Protein AF-A0A3M2TMP9-F1 (afdb_monomer_lite)

Sequence (115 aa):
GAVDSYARARLAGHPVIGLLVGKAMSGAFLAHGYQANRLIALRDPGVMVHAMGKASAARVTQRSVDDLEKLAASIAPMAYDIDSYASLGLLWETLSVSQIEQPAVDDLTQVRQVL

Secondary structure (DSSP, 8-state):
-HHHHHHHHHHTT---EEEESSEEEHHHHHHTTTT-SEEEEE-STT-EEESS-HHHHHHHTT--HHHHHHHHTT-GGG--BHHHHHHTT--SEEE--S-SSS--HHHHHHHHHH-

InterPro domains:
  IPR029045 ClpP/crotonase-like domain superfamily [SSF52096] (9-82)

Organism: Pseudomonas syringae pv. maculicola (NCBI:txid59511)

Radius of gyration: 15.55 Å; chains: 1; bounding box: 35×34×41 Å

Foldseek 3Di:
DLLVVLLVCVVVPHAFEAEQLAEQEAVNVSSPPLSGPAYEYEQDQRRWYYHDDLVVCCVVVVHDSVVLQVVCVVQLNSHTGVVSVVVVVRHPYYHYAPDSVDGDPVRVVVVVVVD

Structure (mmCIF, N/CA/C/O backbone):
data_AF-A0A3M2TMP9-F1
#
_entry.id   AF-A0A3M2TMP9-F1
#
loop_
_atom_site.group_PDB
_atom_site.id
_atom_site.type_symbol
_atom_site.label_atom_id
_atom_site.label_alt_id
_atom_site.label_comp_id
_atom_site.label_asym_id
_atom_site.label_entity_id
_atom_site.label_seq_id
_atom_site.pdbx_PDB_ins_code
_atom_site.Cartn_x
_atom_site.Cartn_y
_atom_site.Cartn_z
_atom_site.occupancy
_atom_site.B_iso_or_equiv
_atom_site.auth_seq_id
_atom_site.auth_comp_id
_atom_site.auth_asym_id
_atom_site.auth_atom_id
_atom_site.pdbx_PDB_model_num
ATOM 1 N N . GLY A 1 1 ? -4.800 -20.570 4.227 1.00 86.81 1 GLY A N 1
ATOM 2 C CA . GLY A 1 1 ? -3.674 -19.619 4.054 1.00 86.81 1 GLY A CA 1
ATOM 3 C C . GLY A 1 1 ? -4.085 -18.246 4.557 1.00 86.81 1 GLY A C 1
ATOM 4 O O . GLY A 1 1 ? -5.271 -18.058 4.778 1.00 86.81 1 GLY A O 1
ATOM 5 N N . ALA A 1 2 ? -3.158 -17.297 4.734 1.00 95.31 2 ALA A N 1
ATOM 6 C CA . ALA A 1 2 ? -3.474 -15.982 5.323 1.00 95.31 2 ALA A CA 1
ATOM 7 C C . ALA A 1 2 ? -4.625 -15.244 4.605 1.00 95.31 2 ALA A C 1
ATOM 9 O O . ALA A 1 2 ? -5.549 -14.777 5.265 1.00 95.31 2 ALA A O 1
ATOM 10 N N . VAL A 1 3 ? -4.624 -15.251 3.264 1.00 98.00 3 VAL A N 1
ATOM 11 C CA . VAL A 1 3 ? -5.707 -14.691 2.430 1.00 98.00 3 VAL A CA 1
ATOM 12 C C . VAL A 1 3 ? -7.073 -15.261 2.823 1.00 98.00 3 VAL A C 1
ATOM 14 O O . VAL A 1 3 ? -7.999 -14.508 3.104 1.00 98.00 3 VAL A O 1
ATOM 17 N N . ASP A 1 4 ? -7.186 -16.592 2.873 1.00 98.44 4 ASP A N 1
ATOM 18 C CA . ASP A 1 4 ? -8.429 -17.289 3.226 1.00 98.44 4 ASP A CA 1
ATOM 19 C C . ASP A 1 4 ? -8.901 -16.922 4.640 1.00 98.44 4 ASP A C 1
ATOM 21 O O . ASP A 1 4 ? -10.079 -16.640 4.845 1.00 98.44 4 ASP A O 1
ATOM 25 N N . SER A 1 5 ? -7.985 -16.851 5.610 1.00 98.44 5 SER A N 1
ATOM 26 C CA . SER A 1 5 ? -8.330 -16.474 6.983 1.00 98.44 5 SER A CA 1
ATOM 27 C C . SER A 1 5 ? -8.911 -15.058 7.068 1.00 98.44 5 SER A C 1
ATOM 29 O O . SER A 1 5 ? -9.962 -14.879 7.682 1.00 98.44 5 SER A O 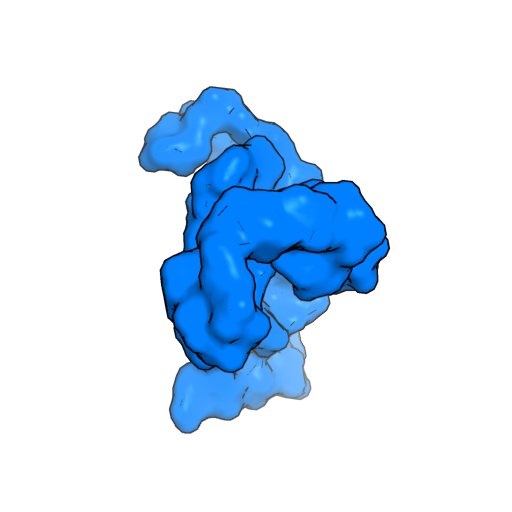1
ATOM 31 N N . TYR A 1 6 ? -8.284 -14.062 6.426 1.00 98.50 6 TYR A N 1
ATOM 32 C CA . TYR A 1 6 ? -8.824 -12.697 6.397 1.00 98.50 6 TYR A CA 1
ATOM 33 C C . TYR A 1 6 ? -10.151 -12.611 5.641 1.00 98.50 6 TYR A C 1
ATOM 35 O O . TYR A 1 6 ? -11.074 -11.940 6.100 1.00 98.50 6 TYR A O 1
ATOM 43 N N . ALA A 1 7 ? -10.270 -13.307 4.507 1.00 98.56 7 ALA A N 1
ATOM 44 C CA . ALA A 1 7 ? -11.497 -13.324 3.722 1.00 98.56 7 ALA A CA 1
ATOM 45 C C . ALA A 1 7 ? -12.666 -13.926 4.516 1.00 98.56 7 ALA A C 1
ATOM 47 O O . ALA A 1 7 ? -13.738 -13.327 4.567 1.00 98.56 7 ALA A O 1
ATOM 48 N N . ARG A 1 8 ? -12.460 -15.066 5.192 1.00 98.56 8 ARG A N 1
ATOM 49 C CA . ARG A 1 8 ? -13.488 -15.686 6.042 1.00 98.56 8 ARG A CA 1
ATOM 50 C C . ARG A 1 8 ? -13.863 -14.807 7.226 1.00 98.56 8 ARG A C 1
ATOM 52 O O . ARG A 1 8 ? -15.048 -14.687 7.506 1.00 98.56 8 ARG A O 1
ATOM 59 N N . ALA A 1 9 ? -12.894 -14.162 7.880 1.00 98.62 9 ALA A N 1
ATOM 60 C CA . ALA A 1 9 ? -13.187 -13.209 8.948 1.00 98.62 9 ALA A CA 1
ATOM 61 C C . ALA A 1 9 ? -14.080 -12.066 8.436 1.00 98.62 9 ALA A C 1
ATOM 63 O O . ALA A 1 9 ? -15.147 -11.818 8.996 1.00 98.62 9 ALA A O 1
ATOM 64 N N . ARG A 1 10 ? -13.705 -11.437 7.315 1.00 98.50 10 ARG A N 1
ATOM 65 C CA . ARG A 1 10 ? -14.497 -10.373 6.684 1.00 98.50 10 ARG A CA 1
ATOM 66 C C . ARG A 1 10 ? -15.908 -10.833 6.305 1.00 98.50 10 ARG A C 1
ATOM 68 O O . ARG A 1 10 ? -16.871 -10.119 6.565 1.00 98.50 10 ARG A O 1
ATOM 75 N N . LEU A 1 11 ? -16.043 -12.016 5.702 1.00 98.44 11 LEU A N 1
ATOM 76 C CA . LEU A 1 11 ? -17.340 -12.581 5.303 1.00 98.44 11 LEU A CA 1
ATOM 77 C C . LEU A 1 11 ? -18.206 -12.996 6.501 1.00 98.44 11 LEU A C 1
ATOM 79 O O . LEU A 1 11 ? -19.427 -12.956 6.401 1.00 98.44 11 LEU A O 1
ATOM 83 N N . ALA A 1 12 ? -17.593 -13.341 7.634 1.00 98.62 12 ALA A N 1
ATOM 84 C CA . ALA A 1 12 ? -18.284 -13.612 8.893 1.00 98.62 12 ALA A CA 1
ATOM 85 C C . ALA A 1 12 ? -18.701 -12.334 9.650 1.00 98.62 12 ALA A C 1
ATOM 87 O O . ALA A 1 12 ? -19.212 -12.422 10.763 1.00 98.62 12 ALA A O 1
ATOM 88 N N . GLY A 1 13 ? -18.497 -11.150 9.063 1.00 98.31 13 GLY A N 1
ATOM 89 C CA . GLY A 1 13 ? -18.907 -9.869 9.639 1.00 98.31 13 GLY A CA 1
ATOM 90 C C . GLY A 1 13 ? -17.842 -9.181 10.492 1.00 98.31 13 GLY A C 1
ATOM 91 O O . GLY A 1 13 ? -18.121 -8.122 11.049 1.00 98.31 13 GLY A O 1
ATOM 92 N N . HIS A 1 14 ? -16.621 -9.721 10.581 1.00 98.62 14 HIS A N 1
ATOM 93 C CA . HIS A 1 14 ? -15.537 -9.008 11.253 1.00 98.62 14 HIS A CA 1
ATOM 94 C C . HIS A 1 14 ? -15.083 -7.806 10.408 1.00 98.62 14 HIS A C 1
ATOM 96 O O . HIS A 1 14 ? -14.759 -7.986 9.229 1.00 98.62 14 HIS A O 1
ATOM 102 N N . PRO A 1 15 ? -15.002 -6.593 10.982 1.00 97.94 15 PRO A N 1
ATOM 103 C CA . PRO A 1 15 ? -14.425 -5.451 10.290 1.00 97.94 15 PRO A CA 1
ATOM 104 C C . PRO A 1 15 ? -12.906 -5.621 10.193 1.00 97.94 15 PRO A C 1
ATOM 106 O O . PRO A 1 15 ? -12.207 -5.714 11.200 1.00 97.94 15 PRO A O 1
ATOM 109 N N . VAL A 1 16 ? -12.389 -5.669 8.968 1.00 98.38 16 VAL A N 1
ATOM 110 C CA . VAL A 1 16 ? -10.954 -5.726 8.680 1.00 98.38 16 VAL A CA 1
ATOM 111 C C . VAL A 1 16 ? -10.540 -4.401 8.050 1.00 98.38 16 VAL A C 1
ATOM 113 O O . VAL A 1 16 ? -11.056 -4.025 6.998 1.00 98.38 16 VAL A O 1
ATOM 116 N N . ILE A 1 17 ? -9.591 -3.707 8.668 1.00 98.62 17 ILE A N 1
ATOM 117 C CA . ILE A 1 17 ? -9.022 -2.457 8.156 1.00 98.62 17 ILE A CA 1
ATOM 118 C C . ILE A 1 17 ? -7.547 -2.699 7.848 1.00 98.62 17 ILE A C 1
ATOM 120 O O . ILE A 1 17 ? -6.823 -3.262 8.670 1.00 98.62 17 ILE A O 1
ATOM 124 N N . GLY A 1 18 ? -7.107 -2.308 6.653 1.00 98.56 18 GLY A N 1
ATOM 125 C CA . GLY A 1 18 ? -5.697 -2.326 6.276 1.00 98.56 1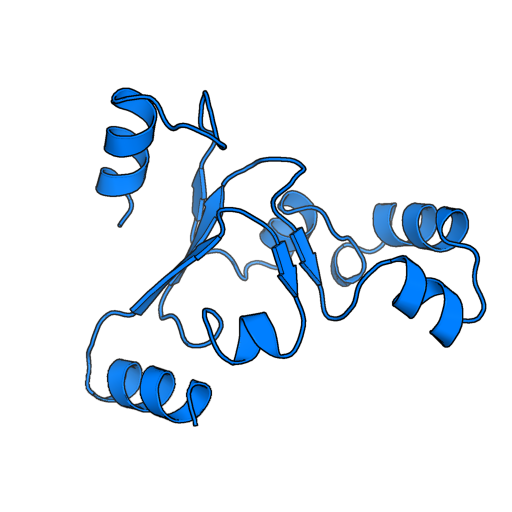8 GLY A CA 1
ATOM 126 C C . GLY A 1 18 ? -5.121 -0.920 6.353 1.00 98.56 18 GLY A C 1
ATOM 127 O O . GLY A 1 18 ? -5.527 -0.063 5.574 1.00 98.56 18 GLY A O 1
ATOM 128 N N . LEU A 1 19 ? -4.179 -0.695 7.269 1.00 98.69 19 LEU A N 1
ATOM 129 C CA . LEU A 1 19 ? -3.449 0.566 7.394 1.00 98.69 19 LEU A CA 1
ATOM 130 C C . LEU A 1 19 ? -2.074 0.439 6.724 1.00 98.69 19 LEU A C 1
ATOM 132 O O . LEU A 1 19 ? -1.218 -0.322 7.178 1.00 98.69 19 LEU A O 1
ATOM 136 N N . LEU A 1 20 ? -1.865 1.175 5.635 1.00 98.69 20 LEU A N 1
ATOM 137 C CA . LEU A 1 20 ? -0.619 1.183 4.875 1.00 98.69 20 LEU A CA 1
ATOM 138 C C . LEU A 1 20 ? 0.325 2.244 5.449 1.00 98.69 20 LEU A C 1
ATOM 140 O O . LEU A 1 20 ? 0.176 3.434 5.179 1.00 98.69 20 LEU A O 1
ATOM 144 N N . VAL A 1 21 ? 1.299 1.790 6.237 1.00 98.19 21 VAL A N 1
ATOM 145 C CA . VAL A 1 21 ? 2.340 2.630 6.866 1.00 98.19 21 VAL A CA 1
ATOM 146 C C . VAL A 1 21 ? 3.710 2.494 6.190 1.00 98.19 21 VAL A C 1
ATOM 148 O O . VAL A 1 21 ? 4.708 2.993 6.691 1.00 98.19 21 VAL A O 1
ATOM 151 N N . GLY A 1 22 ? 3.781 1.779 5.064 1.00 98.00 22 GLY A N 1
ATOM 152 C CA . GLY A 1 22 ? 5.019 1.541 4.326 1.00 98.00 22 GLY A CA 1
ATOM 153 C C . GLY A 1 22 ? 4.773 0.789 3.019 1.00 98.00 22 GLY A C 1
ATOM 154 O O . GLY A 1 22 ? 3.740 0.953 2.370 1.00 98.00 22 GLY A O 1
ATOM 155 N N . LYS A 1 23 ? 5.720 -0.063 2.618 1.00 97.88 23 LYS A N 1
ATOM 156 C CA . LYS A 1 23 ? 5.648 -0.810 1.352 1.00 97.88 23 LYS A CA 1
ATOM 157 C C . LYS A 1 23 ? 4.641 -1.961 1.424 1.00 97.88 23 LYS A C 1
ATOM 159 O O . LYS A 1 23 ? 4.805 -2.884 2.218 1.00 97.88 23 LYS A O 1
ATOM 164 N N . ALA A 1 24 ? 3.679 -1.973 0.511 1.00 98.25 24 ALA A N 1
ATOM 165 C CA . ALA A 1 24 ? 2.678 -3.018 0.337 1.00 98.25 24 ALA A CA 1
ATOM 166 C C . ALA A 1 24 ? 2.813 -3.642 -1.061 1.00 98.25 24 ALA A C 1
ATOM 168 O O . ALA A 1 24 ? 2.252 -3.175 -2.051 1.00 98.25 24 ALA A O 1
ATOM 169 N N . MET A 1 25 ? 3.603 -4.717 -1.147 1.00 97.75 25 MET A N 1
ATOM 170 C CA . MET A 1 25 ? 4.074 -5.253 -2.425 1.00 97.75 25 MET A CA 1
ATOM 171 C C . MET A 1 25 ? 3.516 -6.645 -2.728 1.00 97.75 25 MET A C 1
ATOM 173 O O . MET A 1 25 ? 3.673 -7.573 -1.933 1.00 97.75 25 MET A O 1
ATOM 177 N N . SER A 1 26 ? 2.985 -6.823 -3.938 1.00 96.94 26 SER A N 1
ATOM 178 C CA . SER A 1 26 ? 2.736 -8.137 -4.547 1.00 96.94 26 SER A CA 1
ATOM 179 C C . SER A 1 26 ? 1.948 -9.114 -3.648 1.00 96.94 26 SER A C 1
ATOM 181 O O . SER A 1 26 ? 1.011 -8.732 -2.947 1.00 96.94 26 SER A O 1
ATOM 183 N N . GLY A 1 27 ? 2.349 -10.390 -3.647 1.00 97.50 27 GLY A N 1
ATOM 184 C CA . GLY A 1 27 ? 1.788 -11.450 -2.815 1.00 97.50 27 GLY A CA 1
ATOM 185 C C . GLY A 1 27 ? 1.808 -11.168 -1.310 1.00 97.50 27 GLY A C 1
ATOM 186 O O . GLY A 1 27 ? 0.923 -11.654 -0.611 1.00 97.50 27 GLY A O 1
ATOM 187 N N . ALA A 1 28 ? 2.748 -10.358 -0.806 1.00 97.69 28 ALA A N 1
ATOM 188 C CA . ALA A 1 28 ? 2.764 -9.989 0.609 1.00 97.69 28 ALA A CA 1
ATOM 189 C C . ALA A 1 28 ? 1.537 -9.138 0.965 1.00 97.69 28 ALA A C 1
ATOM 191 O O . ALA A 1 28 ? 0.842 -9.443 1.932 1.00 97.69 28 ALA A O 1
ATOM 192 N N . PHE A 1 29 ? 1.207 -8.142 0.136 1.00 98.50 29 PHE A N 1
ATOM 193 C CA . PHE A 1 29 ? 0.015 -7.320 0.348 1.00 98.50 29 PHE A CA 1
ATOM 194 C C . PHE A 1 29 ? -1.285 -8.100 0.109 1.00 98.50 29 PHE A C 1
ATOM 196 O O . PHE A 1 29 ? -2.241 -7.952 0.872 1.00 98.50 29 PHE A O 1
ATOM 203 N N . LEU A 1 30 ? -1.311 -8.994 -0.889 1.00 98.25 30 LEU A N 1
ATOM 204 C CA . LEU A 1 30 ? -2.453 -9.893 -1.105 1.00 98.25 30 LEU A CA 1
ATOM 205 C C . LEU A 1 30 ? -2.732 -10.765 0.127 1.00 98.25 30 LEU A C 1
ATOM 207 O O . LEU A 1 30 ? -3.888 -10.929 0.516 1.00 98.25 30 LEU A O 1
ATOM 211 N N . ALA A 1 31 ? -1.680 -11.308 0.743 1.00 98.06 31 ALA A N 1
ATOM 212 C CA . ALA A 1 31 ? -1.776 -12.146 1.933 1.00 98.06 31 ALA A CA 1
ATOM 213 C C . ALA A 1 31 ? -2.134 -11.364 3.204 1.00 98.06 31 ALA A C 1
ATOM 215 O O . ALA A 1 31 ? -2.824 -11.909 4.068 1.00 98.06 31 ALA A O 1
ATOM 216 N N . HIS A 1 32 ? -1.675 -10.118 3.318 1.00 98.25 32 HIS A N 1
ATOM 217 C CA . HIS A 1 32 ? -1.815 -9.296 4.513 1.00 98.25 32 HIS A CA 1
ATOM 218 C C . HIS A 1 32 ? -2.160 -7.847 4.144 1.00 98.25 32 HIS A C 1
ATOM 220 O O . HIS A 1 32 ? -1.286 -7.014 3.919 1.00 98.25 32 HIS A O 1
ATOM 226 N N . GLY A 1 33 ? -3.461 -7.560 4.071 1.00 97.94 33 GLY A N 1
ATOM 227 C CA . GLY A 1 33 ? -3.988 -6.215 3.828 1.00 97.94 33 GLY A CA 1
ATOM 228 C C . GLY A 1 33 ? -5.099 -6.185 2.782 1.00 97.94 33 GLY A C 1
ATOM 229 O O . GLY A 1 33 ? -6.188 -5.703 3.072 1.00 97.94 33 GLY A O 1
ATOM 230 N N . TYR A 1 34 ? -4.897 -6.782 1.604 1.00 98.25 34 TYR A N 1
ATOM 231 C CA . TYR A 1 34 ? -5.839 -6.651 0.473 1.00 98.25 34 TYR A CA 1
ATOM 232 C C . TYR A 1 34 ? -7.180 -7.394 0.654 1.00 98.25 34 TYR A C 1
ATOM 234 O O . TYR A 1 34 ? -8.053 -7.366 -0.206 1.00 98.25 34 TYR A O 1
ATOM 242 N N . GLN A 1 35 ? -7.373 -8.075 1.781 1.00 98.56 35 GLN A N 1
ATOM 243 C CA . GLN A 1 35 ? -8.669 -8.632 2.170 1.00 98.56 35 GLN A CA 1
ATOM 244 C C . GLN A 1 35 ? -9.466 -7.706 3.098 1.00 98.56 35 GLN A C 1
ATOM 246 O O . GLN A 1 35 ? -10.505 -8.125 3.600 1.00 98.56 35 GLN A O 1
ATOM 251 N N . ALA A 1 36 ? -9.003 -6.479 3.344 1.00 98.56 36 ALA A N 1
ATOM 252 C CA . ALA A 1 36 ? -9.684 -5.516 4.198 1.00 98.56 36 ALA A CA 1
ATOM 253 C C . ALA A 1 36 ? -11.022 -5.032 3.613 1.00 98.56 36 ALA A C 1
ATOM 255 O O . ALA A 1 36 ? -11.208 -4.945 2.401 1.00 98.56 36 ALA A O 1
ATOM 256 N N . ASN A 1 37 ? -11.956 -4.673 4.492 1.00 98.62 37 ASN A N 1
ATOM 257 C CA . ASN A 1 37 ? -13.160 -3.927 4.139 1.00 98.62 37 ASN A CA 1
ATOM 258 C C . ASN A 1 37 ? -12.814 -2.511 3.671 1.00 98.62 37 ASN A C 1
ATOM 260 O O . ASN A 1 37 ? -13.493 -1.982 2.790 1.00 98.62 37 ASN A O 1
ATOM 264 N N . ARG A 1 38 ? -11.808 -1.888 4.296 1.00 98.62 38 ARG A N 1
ATOM 265 C CA . ARG A 1 38 ? -11.335 -0.528 4.014 1.00 98.62 38 ARG A CA 1
ATOM 266 C C . ARG A 1 38 ? -9.812 -0.496 4.065 1.00 98.62 38 ARG A C 1
ATOM 268 O O . ARG A 1 38 ? -9.209 -1.105 4.947 1.00 98.62 38 ARG A O 1
ATOM 275 N N . LEU A 1 39 ? -9.213 0.215 3.116 1.00 98.81 39 LEU A N 1
ATOM 276 C CA . LEU A 1 39 ? -7.783 0.499 3.091 1.00 98.81 39 LEU A CA 1
ATOM 277 C C . LEU A 1 39 ? -7.568 1.978 3.400 1.00 98.81 39 LEU A C 1
ATOM 279 O O . LEU A 1 39 ? -8.179 2.831 2.759 1.00 98.81 39 LEU A O 1
ATOM 283 N N . ILE A 1 40 ? -6.698 2.262 4.360 1.00 98.75 40 ILE A N 1
ATOM 284 C CA . ILE A 1 40 ? -6.239 3.607 4.707 1.00 98.75 40 ILE A CA 1
ATOM 285 C C . ILE A 1 40 ? -4.739 3.643 4.456 1.00 98.75 40 ILE A C 1
ATOM 287 O O . ILE A 1 40 ? -4.049 2.669 4.758 1.00 98.75 40 ILE A O 1
ATOM 291 N N . ALA A 1 41 ? -4.217 4.741 3.924 1.00 98.69 41 ALA A N 1
ATOM 292 C CA . ALA A 1 41 ? -2.780 4.887 3.721 1.00 98.69 41 ALA A CA 1
ATOM 293 C C . ALA A 1 41 ? -2.239 6.185 4.311 1.00 98.69 41 ALA A C 1
ATOM 295 O O . ALA A 1 41 ? -2.890 7.227 4.236 1.00 98.69 41 ALA A O 1
ATOM 296 N N . LEU A 1 42 ? -1.025 6.127 4.854 1.00 98.50 42 LEU A N 1
ATOM 297 C CA . LEU A 1 42 ? -0.292 7.338 5.195 1.00 98.50 42 LEU A CA 1
ATOM 298 C C . LEU A 1 42 ? 0.276 7.972 3.916 1.00 98.50 42 LEU A C 1
ATOM 300 O O . LEU A 1 42 ? 0.784 7.276 3.036 1.00 98.50 42 LEU A O 1
ATOM 304 N N . ARG A 1 43 ? 0.168 9.296 3.798 1.00 97.62 43 ARG A N 1
ATOM 305 C CA . ARG A 1 43 ? 0.748 10.086 2.707 1.00 97.62 43 ARG A CA 1
ATOM 306 C C . ARG A 1 43 ? 2.214 10.355 3.005 1.00 97.62 43 ARG A C 1
ATOM 308 O O . ARG A 1 43 ? 2.553 11.375 3.594 1.00 97.62 43 ARG A O 1
ATOM 315 N N . ASP A 1 44 ? 3.064 9.426 2.596 1.00 97.62 44 ASP A N 1
ATOM 316 C CA . ASP A 1 44 ? 4.513 9.531 2.732 1.00 97.62 44 ASP A CA 1
ATOM 317 C C . ASP A 1 44 ? 5.210 8.842 1.542 1.00 97.62 44 ASP A C 1
ATOM 319 O O . ASP A 1 44 ? 4.715 7.815 1.068 1.00 97.62 44 ASP A O 1
ATOM 323 N N . PRO A 1 45 ? 6.353 9.355 1.040 1.00 94.88 45 PRO A N 1
ATOM 324 C CA . PRO A 1 45 ? 7.075 8.746 -0.084 1.00 94.88 45 PRO A CA 1
ATOM 325 C C . PRO A 1 45 ? 7.524 7.290 0.140 1.00 94.88 45 PRO A C 1
ATOM 327 O O . PRO A 1 45 ? 7.762 6.557 -0.824 1.00 94.88 45 PRO A O 1
ATOM 330 N N . GLY A 1 46 ? 7.668 6.854 1.394 1.00 96.19 46 GLY A N 1
ATOM 331 C CA . GLY A 1 46 ? 7.976 5.477 1.777 1.00 96.19 46 GLY A CA 1
ATOM 332 C C . GLY A 1 46 ? 6.782 4.520 1.678 1.00 96.19 46 GLY A C 1
ATOM 333 O O . GLY A 1 46 ? 6.981 3.298 1.644 1.00 96.19 46 GLY A O 1
ATOM 334 N N . VAL A 1 47 ? 5.558 5.048 1.585 1.00 98.19 47 VAL A N 1
ATOM 335 C CA . VAL A 1 47 ? 4.328 4.271 1.412 1.00 98.19 47 VAL A CA 1
ATOM 336 C C . VAL A 1 47 ? 4.096 4.040 -0.073 1.00 98.19 47 VAL A C 1
ATOM 338 O O . VAL A 1 47 ? 3.813 4.955 -0.840 1.00 98.19 47 VAL A O 1
ATOM 341 N N . MET A 1 48 ? 4.233 2.783 -0.487 1.00 98.00 48 MET A N 1
ATOM 342 C CA . MET A 1 48 ? 4.161 2.394 -1.894 1.00 98.00 48 MET A CA 1
ATOM 343 C C . MET A 1 48 ? 3.348 1.120 -2.058 1.00 98.00 48 MET A C 1
ATOM 345 O O . MET A 1 48 ? 3.527 0.170 -1.292 1.00 98.00 48 MET A O 1
ATOM 349 N N . VAL A 1 49 ? 2.518 1.069 -3.100 1.00 98.31 49 VAL A N 1
ATOM 350 C CA . VAL A 1 49 ? 1.737 -0.119 -3.463 1.00 98.31 49 VAL A CA 1
ATOM 351 C C . VAL A 1 49 ? 2.079 -0.524 -4.885 1.00 98.31 49 VAL A C 1
ATOM 353 O O . VAL A 1 49 ? 1.883 0.254 -5.811 1.00 98.31 49 VAL A O 1
ATOM 356 N N . HIS A 1 50 ? 2.585 -1.743 -5.086 1.00 97.62 50 HIS A N 1
ATOM 357 C CA . HIS A 1 50 ? 2.842 -2.235 -6.442 1.00 97.62 50 HIS A CA 1
ATOM 358 C C . HIS A 1 50 ? 2.970 -3.764 -6.512 1.00 97.62 50 HIS A C 1
ATOM 360 O O . HIS A 1 50 ? 3.259 -4.442 -5.525 1.00 97.62 50 HIS A O 1
ATOM 366 N N . ALA A 1 51 ? 2.820 -4.338 -7.707 1.00 96.25 51 ALA A N 1
ATOM 367 C CA . ALA A 1 51 ? 2.907 -5.787 -7.924 1.00 96.25 51 ALA A CA 1
ATOM 368 C C . ALA A 1 51 ? 4.338 -6.353 -7.835 1.00 96.25 51 ALA A C 1
ATOM 370 O O . ALA A 1 51 ? 4.520 -7.560 -7.679 1.00 96.25 51 ALA A O 1
ATOM 371 N N . MET A 1 52 ? 5.359 -5.504 -7.957 1.00 94.81 52 MET A N 1
ATOM 372 C CA . MET A 1 52 ? 6.777 -5.879 -7.908 1.00 94.81 52 MET A CA 1
ATOM 373 C C . MET A 1 52 ? 7.663 -4.641 -7.730 1.00 94.81 52 MET A C 1
ATOM 375 O O . MET A 1 52 ? 7.249 -3.535 -8.078 1.00 94.81 52 MET A O 1
ATOM 379 N N . GLY A 1 53 ? 8.884 -4.811 -7.216 1.00 93.31 53 GLY A N 1
ATOM 380 C CA . GLY A 1 53 ? 9.849 -3.715 -7.062 1.00 93.31 53 GLY A CA 1
ATOM 381 C C . GLY A 1 53 ? 10.383 -3.186 -8.401 1.00 93.31 53 GLY A C 1
ATOM 382 O O . GLY A 1 53 ? 10.435 -3.930 -9.381 1.00 93.31 53 GLY A O 1
ATOM 383 N N . LYS A 1 54 ? 10.818 -1.917 -8.427 1.00 93.44 54 LYS A N 1
ATOM 384 C CA . LYS A 1 54 ? 11.273 -1.209 -9.644 1.00 93.44 54 LYS A CA 1
ATOM 385 C C . LYS A 1 54 ? 12.344 -1.974 -10.429 1.00 93.44 54 LYS A C 1
ATOM 387 O O . LYS A 1 54 ? 12.206 -2.159 -11.631 1.00 93.44 54 LYS A O 1
ATOM 392 N N . ALA A 1 55 ? 13.369 -2.494 -9.748 1.00 94.38 55 ALA A N 1
ATOM 393 C CA . ALA A 1 55 ? 14.451 -3.248 -10.392 1.00 94.38 55 ALA A CA 1
ATOM 394 C C . ALA A 1 55 ? 13.963 -4.549 -11.062 1.00 94.38 55 ALA A C 1
ATOM 396 O O . ALA A 1 55 ? 14.416 -4.900 -12.152 1.00 94.38 55 ALA A O 1
ATOM 397 N N . SER A 1 56 ? 13.017 -5.256 -10.434 1.00 95.19 56 SER A N 1
ATOM 398 C CA . SER A 1 56 ? 12.403 -6.456 -11.012 1.00 95.19 56 SER A CA 1
ATOM 399 C C . SER A 1 56 ? 11.526 -6.104 -12.213 1.00 95.19 56 SER A C 1
ATOM 401 O O . SER A 1 56 ? 11.625 -6.766 -13.244 1.00 95.19 56 SER A O 1
ATOM 403 N N . ALA A 1 57 ? 10.726 -5.038 -12.109 1.00 94.94 57 ALA A N 1
ATOM 404 C CA . ALA A 1 57 ? 9.882 -4.559 -13.200 1.00 94.94 57 ALA A CA 1
ATOM 405 C C . ALA A 1 57 ? 10.713 -4.139 -14.418 1.00 94.94 57 ALA A C 1
ATOM 407 O O . ALA A 1 57 ? 10.440 -4.581 -15.534 1.00 94.94 57 ALA A O 1
ATOM 408 N N 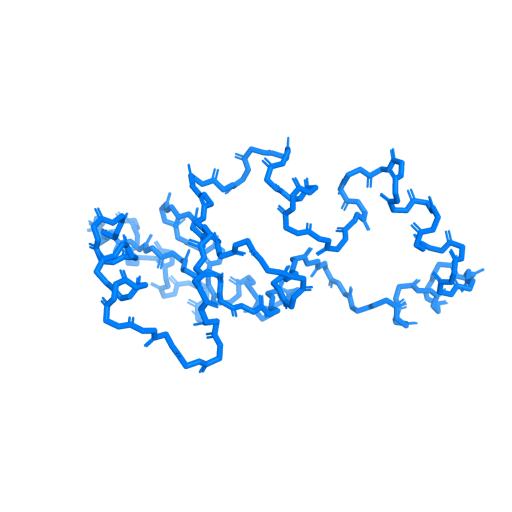. ALA A 1 58 ? 11.774 -3.363 -14.199 1.00 95.94 58 ALA A N 1
ATOM 409 C CA . ALA A 1 58 ? 12.710 -2.932 -15.233 1.00 95.94 58 ALA A CA 1
ATOM 410 C C . ALA A 1 58 ? 13.328 -4.137 -15.963 1.00 95.94 58 ALA A C 1
ATOM 412 O O . ALA A 1 58 ? 13.269 -4.230 -17.189 1.00 95.94 58 ALA A O 1
ATOM 413 N N . ARG A 1 59 ? 13.811 -5.134 -15.205 1.00 96.56 59 ARG A N 1
ATOM 414 C CA . ARG A 1 59 ? 14.380 -6.368 -15.767 1.00 96.56 59 ARG A CA 1
ATOM 415 C C . ARG A 1 59 ? 13.376 -7.136 -16.629 1.00 96.56 59 ARG A C 1
ATOM 417 O O . ARG A 1 59 ? 13.715 -7.521 -17.743 1.00 96.56 59 ARG A O 1
ATOM 424 N N . VAL A 1 60 ? 12.165 -7.379 -16.124 1.00 96.44 60 VAL A N 1
ATOM 425 C CA . VAL A 1 60 ? 11.144 -8.170 -16.838 1.00 96.44 60 VAL A CA 1
ATOM 426 C C . VAL A 1 60 ? 10.644 -7.441 -18.084 1.00 96.44 60 VAL A C 1
ATOM 428 O O . VAL A 1 60 ? 10.396 -8.067 -19.109 1.00 96.44 60 VAL A O 1
ATOM 431 N N . THR A 1 61 ? 10.530 -6.116 -18.018 1.00 93.94 61 THR A N 1
ATOM 432 C CA . THR A 1 61 ? 10.027 -5.288 -19.122 1.00 93.94 61 THR A CA 1
ATOM 433 C C . THR A 1 61 ? 11.114 -4.831 -20.096 1.00 93.94 61 THR A C 1
ATOM 435 O O . THR A 1 61 ? 10.795 -4.089 -21.025 1.00 93.94 61 THR A O 1
ATOM 438 N N . GLN A 1 62 ? 12.366 -5.265 -19.895 1.00 96.31 62 GLN A N 1
ATOM 439 C CA . GLN A 1 62 ? 13.539 -4.891 -20.694 1.00 96.31 62 GLN A CA 1
ATOM 440 C C . GLN A 1 62 ? 13.717 -3.367 -20.820 1.00 96.31 62 GLN A C 1
ATOM 442 O O . GLN A 1 62 ? 14.008 -2.842 -21.892 1.00 96.31 62 GLN A O 1
ATOM 447 N N . ARG A 1 63 ? 13.515 -2.649 -19.711 1.00 94.75 63 ARG A N 1
ATOM 448 C CA . ARG A 1 63 ? 13.667 -1.190 -19.603 1.00 94.75 63 ARG A CA 1
ATOM 449 C C . ARG A 1 63 ? 14.687 -0.841 -18.526 1.00 94.75 63 ARG A C 1
ATOM 451 O O . ARG A 1 63 ? 14.982 -1.661 -17.656 1.00 94.75 63 ARG A O 1
ATOM 458 N N . SER A 1 64 ? 15.207 0.383 -18.562 1.00 95.88 64 SER A N 1
ATOM 459 C CA . SER A 1 64 ? 15.913 0.941 -17.407 1.00 95.88 64 SER A CA 1
ATOM 460 C C . SER A 1 64 ? 14.919 1.283 -16.284 1.00 95.88 64 SER A C 1
ATOM 462 O O . SER A 1 64 ? 13.711 1.378 -16.515 1.00 95.88 64 SER A O 1
ATOM 464 N N . VAL A 1 65 ? 15.416 1.454 -15.054 1.00 94.31 65 VAL A N 1
ATOM 465 C CA . VAL A 1 65 ? 14.579 1.940 -13.943 1.00 94.31 65 VAL A CA 1
ATOM 466 C C . VAL A 1 65 ? 14.074 3.352 -14.247 1.00 94.31 65 VAL A C 1
ATOM 468 O O . VAL A 1 65 ? 12.884 3.602 -14.094 1.00 94.31 65 VAL A O 1
ATOM 471 N N . ASP A 1 66 ? 14.937 4.221 -14.771 1.00 94.88 66 ASP A N 1
ATOM 472 C CA . ASP A 1 66 ? 14.595 5.602 -15.123 1.00 94.88 66 ASP A CA 1
ATOM 473 C C . ASP A 1 66 ? 13.477 5.677 -16.172 1.00 94.88 66 ASP A C 1
ATOM 475 O O . ASP A 1 66 ? 12.556 6.484 -16.053 1.00 94.88 66 ASP A O 1
ATOM 479 N N . ASP A 1 67 ? 13.511 4.820 -17.199 1.00 93.38 67 ASP A N 1
ATOM 480 C CA . ASP A 1 67 ? 12.445 4.775 -18.209 1.00 93.38 67 ASP A CA 1
ATOM 481 C C . ASP A 1 67 ? 11.122 4.289 -17.613 1.00 93.38 67 ASP A C 1
ATOM 483 O O . ASP A 1 67 ? 10.050 4.752 -18.008 1.00 93.38 67 ASP A O 1
ATOM 487 N N . LEU A 1 68 ? 11.188 3.372 -16.645 1.00 93.25 68 LEU A N 1
ATOM 488 C CA . LEU A 1 68 ? 10.012 2.892 -15.932 1.00 93.25 68 LEU A CA 1
ATOM 489 C C . LEU A 1 68 ? 9.412 3.988 -15.043 1.00 93.25 68 LEU A C 1
ATOM 491 O O . LEU A 1 68 ? 8.193 4.119 -14.999 1.00 93.25 68 LEU A O 1
ATOM 495 N N . GLU A 1 69 ? 10.243 4.805 -14.395 1.00 91.62 69 GLU A N 1
ATOM 496 C CA . GLU A 1 69 ? 9.797 5.957 -13.600 1.00 91.62 69 GLU A CA 1
ATOM 497 C C . GLU A 1 69 ? 9.158 7.049 -14.464 1.00 91.62 69 GLU A C 1
ATOM 499 O O . GLU A 1 69 ? 8.093 7.561 -14.117 1.00 91.62 69 GLU A O 1
ATOM 504 N N . LYS A 1 70 ? 9.741 7.353 -15.631 1.00 92.94 70 LYS A N 1
ATOM 505 C CA . LYS A 1 70 ? 9.135 8.284 -16.600 1.00 92.94 70 LYS A CA 1
ATOM 506 C C . LYS A 1 70 ? 7.772 7.793 -17.078 1.00 92.94 70 LYS A C 1
ATOM 508 O O . LYS A 1 70 ? 6.837 8.582 -17.184 1.00 92.94 70 LYS A O 1
ATOM 513 N N . LEU A 1 71 ? 7.652 6.496 -17.364 1.00 89.94 71 LEU A N 1
ATOM 514 C CA . LEU A 1 71 ? 6.388 5.904 -17.795 1.00 89.94 71 LEU A CA 1
ATOM 515 C C . LEU A 1 71 ? 5.344 5.944 -16.671 1.00 89.94 71 LEU A C 1
ATOM 517 O O . LEU A 1 71 ? 4.214 6.378 -16.900 1.00 89.94 71 LEU A O 1
ATOM 521 N N . ALA A 1 72 ? 5.745 5.558 -15.457 1.00 91.25 72 ALA A N 1
ATOM 522 C CA . ALA A 1 72 ? 4.924 5.596 -14.251 1.00 91.25 72 ALA A CA 1
ATOM 523 C C . ALA A 1 72 ? 4.334 6.988 -13.976 1.00 91.25 72 ALA A C 1
ATOM 525 O O . ALA A 1 72 ? 3.158 7.082 -13.647 1.00 91.25 72 ALA A O 1
ATOM 526 N N . ALA A 1 73 ? 5.092 8.064 -14.209 1.00 90.69 73 ALA A N 1
ATOM 527 C CA . ALA A 1 73 ? 4.610 9.437 -14.025 1.00 90.69 73 ALA A CA 1
ATOM 528 C C . ALA A 1 73 ? 3.399 9.805 -14.910 1.00 90.69 73 ALA A C 1
ATOM 530 O O . ALA A 1 73 ? 2.685 10.759 -14.614 1.00 90.69 73 ALA A O 1
ATOM 531 N N . SER A 1 74 ? 3.164 9.062 -15.998 1.00 91.12 74 SER A N 1
ATOM 532 C CA . SER A 1 74 ? 2.049 9.288 -16.931 1.00 91.12 74 SER A CA 1
ATOM 533 C C . SER A 1 74 ? 0.945 8.227 -16.862 1.00 91.12 74 SER A C 1
ATOM 535 O O . SER A 1 74 ? -0.130 8.425 -17.424 1.00 91.12 74 SER A O 1
ATOM 537 N N . ILE A 1 75 ? 1.189 7.099 -16.183 1.00 94.19 75 ILE A N 1
ATOM 538 C CA . ILE A 1 75 ? 0.280 5.949 -16.125 1.00 94.19 75 ILE A CA 1
ATOM 539 C C . ILE A 1 75 ? 0.087 5.560 -14.659 1.00 94.19 75 ILE A C 1
ATOM 541 O O . ILE A 1 75 ? 0.845 4.755 -14.121 1.00 94.19 75 ILE A O 1
ATOM 545 N N . ALA A 1 76 ? -0.958 6.099 -14.023 1.00 93.75 76 ALA A N 1
ATOM 546 C CA . ALA A 1 76 ? -1.196 5.940 -12.585 1.00 93.75 76 ALA A CA 1
ATOM 547 C C . ALA A 1 76 ? -1.168 4.476 -12.081 1.00 93.75 76 ALA A C 1
ATOM 549 O O . ALA A 1 76 ? -0.529 4.226 -11.063 1.00 93.75 76 ALA A O 1
ATOM 550 N N . PRO A 1 77 ? -1.739 3.470 -12.781 1.00 94.44 77 PRO A N 1
ATOM 551 C CA . PRO A 1 77 ? -1.632 2.071 -12.346 1.00 94.44 77 PRO A CA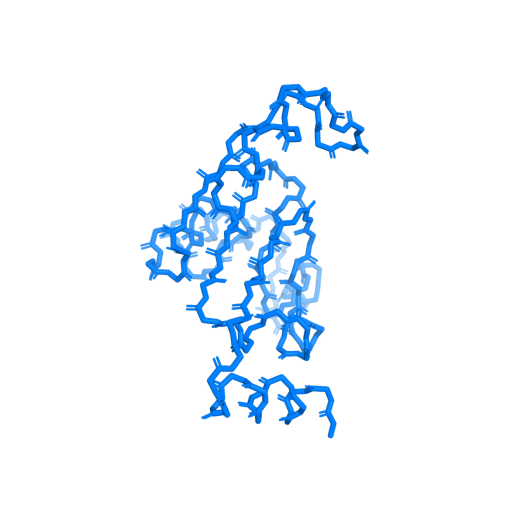 1
ATOM 552 C C . PRO A 1 77 ? -0.212 1.478 -12.348 1.00 94.44 77 PRO A C 1
ATOM 554 O O . PRO A 1 77 ? -0.006 0.409 -11.778 1.00 94.44 77 PRO A O 1
ATOM 557 N N . MET A 1 78 ? 0.749 2.115 -13.025 1.00 95.38 78 MET A N 1
ATOM 558 C CA . MET A 1 78 ? 2.162 1.707 -13.054 1.00 95.38 78 MET A CA 1
ATOM 559 C C . MET A 1 78 ? 3.027 2.491 -12.061 1.00 95.38 78 MET A C 1
ATOM 561 O O . MET A 1 78 ? 4.214 2.192 -11.905 1.00 95.38 78 MET A O 1
ATOM 565 N N . ALA A 1 79 ? 2.463 3.519 -11.432 1.00 96.56 79 ALA A N 1
ATOM 566 C CA . ALA A 1 79 ? 3.163 4.337 -10.468 1.00 96.56 79 ALA A CA 1
ATOM 567 C C . ALA A 1 79 ? 3.272 3.649 -9.106 1.00 96.56 79 ALA A C 1
ATOM 569 O O . ALA A 1 79 ? 2.481 2.777 -8.750 1.00 96.56 79 ALA A O 1
ATOM 570 N N . TYR A 1 80 ? 4.314 4.022 -8.366 1.00 96.12 80 TYR A N 1
ATOM 571 C CA . TYR A 1 80 ? 4.642 3.420 -7.072 1.00 96.12 80 TYR A CA 1
ATOM 572 C C . TYR A 1 80 ? 4.148 4.259 -5.895 1.00 96.12 80 TYR A C 1
ATOM 574 O O . TYR A 1 80 ? 3.977 3.712 -4.808 1.00 96.12 80 TYR A O 1
ATOM 582 N N . ASP A 1 81 ? 3.971 5.566 -6.088 1.00 96.75 81 ASP A N 1
ATOM 583 C CA . ASP A 1 81 ? 3.550 6.490 -5.043 1.00 96.75 81 ASP A CA 1
ATOM 584 C C . ASP A 1 81 ? 2.083 6.290 -4.651 1.00 96.75 81 ASP A C 1
ATOM 586 O O . ASP A 1 81 ? 1.243 5.804 -5.416 1.00 96.75 81 ASP A O 1
ATOM 590 N N . ILE A 1 82 ? 1.780 6.681 -3.417 1.00 97.94 82 ILE A N 1
ATOM 591 C CA . ILE A 1 82 ? 0.460 6.474 -2.839 1.00 97.94 82 ILE A CA 1
ATOM 592 C C . ILE A 1 82 ? -0.616 7.386 -3.438 1.00 97.94 82 ILE A C 1
ATOM 594 O O . ILE A 1 82 ? -1.788 7.017 -3.415 1.00 97.94 82 ILE A O 1
ATOM 598 N N . ASP A 1 83 ? -0.248 8.531 -4.016 1.00 97.44 83 ASP A N 1
ATOM 599 C CA . ASP A 1 83 ? -1.198 9.464 -4.633 1.00 97.44 83 ASP A CA 1
ATOM 600 C C . ASP A 1 83 ? -1.766 8.901 -5.935 1.00 97.44 83 ASP A C 1
ATOM 602 O O . ASP A 1 83 ? -2.982 8.903 -6.152 1.00 97.44 83 ASP A O 1
ATOM 606 N N . SER A 1 84 ? -0.901 8.322 -6.763 1.00 97.88 84 SER A N 1
ATOM 607 C CA . SER A 1 84 ? -1.312 7.584 -7.950 1.00 97.88 84 SER A CA 1
ATOM 608 C C . SER A 1 84 ? -2.190 6.392 -7.580 1.00 97.88 84 SER A C 1
ATOM 610 O O . SER A 1 84 ? -3.228 6.189 -8.209 1.00 97.88 84 SER A O 1
ATOM 612 N N . TYR A 1 85 ? -1.852 5.651 -6.519 1.00 98.38 85 TYR A N 1
ATOM 613 C CA . TYR A 1 85 ? -2.697 4.557 -6.028 1.00 98.38 85 TYR A CA 1
ATOM 614 C C . TYR A 1 85 ? -4.055 5.051 -5.497 1.00 98.38 85 TYR A C 1
ATOM 616 O O . TYR A 1 85 ? -5.086 4.429 -5.760 1.00 98.38 85 TYR A O 1
ATOM 624 N N . ALA A 1 86 ? -4.087 6.197 -4.809 1.00 98.25 86 ALA A N 1
ATOM 625 C CA . ALA A 1 86 ? -5.320 6.835 -4.352 1.00 98.25 86 ALA A CA 1
ATOM 626 C C . ALA A 1 86 ? -6.225 7.231 -5.529 1.00 98.25 86 ALA A C 1
ATOM 628 O O . ALA A 1 86 ? -7.439 7.034 -5.458 1.00 98.25 86 ALA A O 1
ATOM 629 N N . SER A 1 87 ? -5.644 7.704 -6.640 1.00 97.88 87 SER A N 1
ATOM 630 C CA . SER A 1 87 ? -6.393 8.062 -7.856 1.00 97.88 87 SER A CA 1
ATOM 631 C C . SER A 1 87 ? -7.152 6.884 -8.489 1.00 97.88 87 SER A C 1
ATOM 633 O O .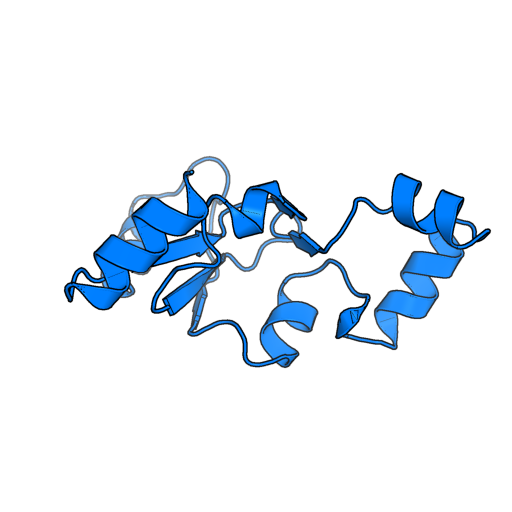 SER A 1 87 ? -8.107 7.098 -9.233 1.00 97.88 87 SER A O 1
ATOM 635 N N . LEU A 1 88 ? -6.783 5.640 -8.152 1.00 98.06 88 LEU A N 1
ATOM 636 C CA . LEU A 1 88 ? -7.473 4.428 -8.606 1.00 98.06 88 LEU A CA 1
ATOM 637 C C . LEU A 1 88 ? -8.772 4.141 -7.831 1.00 98.06 88 LEU A C 1
ATOM 639 O O . LEU A 1 88 ? -9.493 3.211 -8.188 1.00 98.06 88 LEU A O 1
ATOM 643 N N . GLY A 1 89 ? -9.066 4.884 -6.757 1.00 98.12 89 GLY A N 1
ATOM 644 C CA . GLY A 1 89 ? -10.273 4.694 -5.941 1.00 98.12 89 GLY A CA 1
ATOM 645 C C . GLY A 1 89 ? -10.254 3.440 -5.056 1.00 98.12 89 GLY A C 1
ATOM 646 O O . GLY A 1 89 ? -11.306 2.968 -4.632 1.00 98.12 89 GLY A O 1
ATOM 647 N N . LEU A 1 90 ? -9.067 2.879 -4.795 1.00 98.25 90 LEU A N 1
ATOM 648 C CA . LEU A 1 90 ? -8.884 1.657 -3.996 1.00 98.25 90 LEU A CA 1
ATOM 649 C C . LEU A 1 90 ? -8.655 1.931 -2.502 1.00 98.25 90 LEU A C 1
ATOM 651 O O . LEU A 1 90 ? -8.760 1.017 -1.682 1.00 98.25 90 LEU A O 1
ATOM 655 N N . LEU A 1 91 ? -8.328 3.174 -2.147 1.00 98.62 91 LEU A N 1
ATOM 656 C CA . LEU A 1 91 ? -8.213 3.629 -0.766 1.00 98.62 91 LEU A CA 1
ATOM 657 C C . LEU A 1 91 ? -9.529 4.260 -0.327 1.00 98.62 91 LEU A C 1
ATOM 659 O O . LEU A 1 91 ? -10.149 5.013 -1.073 1.00 98.62 91 LEU A O 1
ATOM 663 N N . TRP A 1 92 ? -9.936 3.958 0.899 1.00 98.50 92 TRP A N 1
ATOM 664 C CA . TRP A 1 92 ? -11.054 4.635 1.538 1.00 98.50 92 TRP A CA 1
ATOM 665 C C . TRP A 1 92 ? -10.647 6.031 2.015 1.00 98.50 92 TRP A C 1
ATOM 667 O O . TRP A 1 92 ? -11.398 6.979 1.813 1.00 98.50 92 TRP A O 1
ATOM 677 N N . GLU A 1 93 ? -9.445 6.159 2.584 1.00 98.06 93 GLU A N 1
ATOM 678 C CA . GLU A 1 93 ? -8.911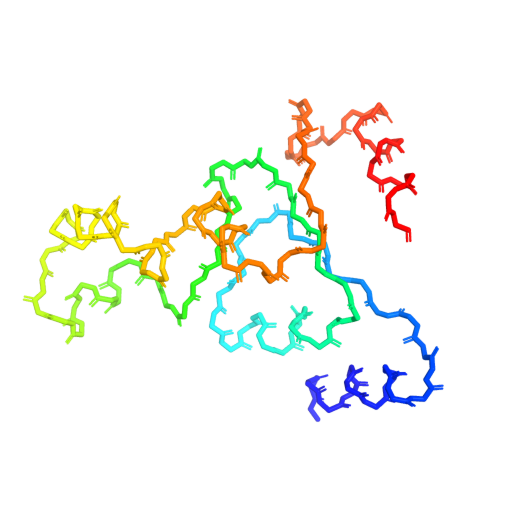 7.436 3.052 1.00 98.06 93 GLU A CA 1
ATOM 679 C C . GLU A 1 93 ? -7.377 7.463 2.992 1.00 98.06 93 GLU A C 1
ATOM 681 O O . GLU A 1 93 ? -6.700 6.430 2.965 1.00 98.06 93 GLU A O 1
ATOM 686 N N . THR A 1 94 ? -6.823 8.672 2.972 1.00 98.19 94 THR A N 1
ATOM 687 C CA . THR A 1 94 ? -5.385 8.928 3.069 1.00 98.19 94 THR A CA 1
ATOM 688 C C . THR A 1 94 ? -5.123 9.961 4.153 1.00 98.19 94 THR A C 1
ATOM 690 O O . THR A 1 94 ? -5.812 10.980 4.168 1.00 98.19 94 THR A O 1
ATOM 693 N N . LEU A 1 95 ? -4.108 9.753 4.989 1.00 97.69 95 LEU A N 1
ATOM 694 C CA . LEU A 1 95 ? -3.787 10.630 6.118 1.00 97.69 95 LEU A CA 1
ATOM 695 C C . LEU A 1 95 ? -2.354 11.141 6.022 1.00 97.69 95 LEU A C 1
ATOM 697 O O . LEU A 1 95 ? -1.438 10.363 5.778 1.00 97.69 95 LEU A O 1
ATOM 701 N N . SER A 1 96 ? -2.145 12.431 6.252 1.00 96.62 96 SER A N 1
ATOM 702 C CA . SER A 1 96 ? -0.801 12.981 6.446 1.00 96.62 96 SER A CA 1
ATOM 703 C C . SER A 1 96 ? -0.464 12.966 7.932 1.00 96.62 96 SER A C 1
ATOM 705 O O . SER A 1 96 ? -1.294 13.374 8.737 1.00 96.62 96 SER A O 1
ATOM 707 N N . VAL A 1 97 ? 0.744 12.526 8.276 1.00 95.94 97 VAL A N 1
ATOM 708 C CA . VAL A 1 97 ? 1.273 12.521 9.649 1.00 95.94 97 VAL A CA 1
ATOM 709 C C . VAL A 1 97 ? 2.542 13.360 9.720 1.00 95.94 97 VAL A C 1
ATOM 711 O O . VAL A 1 97 ? 3.228 13.545 8.714 1.00 95.94 97 VAL A O 1
ATOM 714 N N . SER A 1 98 ? 2.861 13.867 10.906 1.00 96.31 98 SER A N 1
ATOM 715 C CA . SER A 1 98 ? 4.063 14.661 11.146 1.00 96.31 98 SER A CA 1
ATOM 716 C C . SER A 1 98 ? 5.335 13.809 11.175 1.00 96.31 98 SER A C 1
ATOM 718 O O . SER A 1 98 ? 6.363 14.226 10.637 1.00 96.31 98 SER A O 1
ATOM 720 N N . GLN A 1 99 ? 5.273 12.608 11.767 1.00 93.94 99 GLN A N 1
ATOM 721 C CA . GLN A 1 99 ? 6.402 11.684 11.877 1.00 93.94 99 GLN A CA 1
ATOM 722 C C . GLN A 1 99 ? 5.955 10.244 11.602 1.00 93.94 99 GLN A C 1
ATOM 724 O O . GLN A 1 99 ? 5.331 9.603 12.438 1.00 93.94 99 GLN A O 1
ATOM 729 N N . ILE A 1 100 ? 6.300 9.695 10.435 1.00 94.81 100 ILE A N 1
ATOM 730 C CA . ILE A 1 100 ? 5.861 8.337 10.073 1.00 94.81 100 ILE A CA 1
ATOM 731 C C . ILE A 1 100 ? 6.610 7.230 10.833 1.00 94.81 100 ILE A C 1
ATOM 733 O O . ILE A 1 100 ? 5.995 6.263 11.274 1.00 94.81 100 ILE A O 1
ATOM 737 N N . GLU A 1 101 ? 7.924 7.382 11.023 1.00 95.38 101 GLU A N 1
ATOM 738 C CA . GLU A 1 101 ? 8.778 6.365 11.663 1.00 95.38 101 GLU A CA 1
ATOM 739 C C . GLU A 1 101 ? 8.522 6.250 13.173 1.00 95.38 101 GLU A C 1
ATOM 741 O O . GLU A 1 101 ? 8.609 5.169 13.756 1.00 95.38 101 GLU A O 1
ATOM 746 N N . GLN A 1 102 ? 8.218 7.378 13.818 1.00 95.94 102 GLN A N 1
ATOM 747 C CA . GLN A 1 102 ? 7.910 7.468 15.244 1.00 95.94 102 GLN A CA 1
ATOM 748 C C . GLN A 1 102 ? 6.761 8.463 15.430 1.00 95.94 102 GLN A C 1
ATOM 750 O O . GLN A 1 102 ? 7.023 9.648 15.620 1.00 95.94 102 GLN A O 1
ATOM 755 N N . PRO A 1 103 ? 5.499 8.012 15.338 1.00 96.75 103 PRO A N 1
ATOM 756 C CA . PRO A 1 103 ? 4.351 8.908 15.349 1.00 96.75 103 PRO A CA 1
ATOM 757 C C . PRO A 1 103 ? 4.243 9.663 16.667 1.00 96.75 103 PRO A C 1
ATOM 759 O O . PRO A 1 103 ? 4.301 9.075 17.753 1.00 96.75 103 PRO A O 1
ATOM 762 N N . ALA A 1 104 ? 4.037 10.974 16.557 1.00 97.00 104 ALA A N 1
ATOM 763 C CA . ALA A 1 104 ? 3.725 11.809 17.701 1.00 97.00 104 ALA A CA 1
ATOM 764 C C . ALA A 1 104 ? 2.341 11.451 18.272 1.00 97.00 104 ALA A C 1
ATOM 766 O O . ALA A 1 104 ? 1.530 10.758 17.652 1.00 97.00 104 ALA A O 1
ATOM 767 N N . VAL A 1 105 ? 2.038 11.954 19.471 1.00 97.81 105 VAL A N 1
ATOM 768 C CA . VAL A 1 105 ? 0.731 11.733 20.117 1.00 97.81 105 VAL A CA 1
ATOM 769 C C . VAL A 1 105 ? -0.424 12.214 19.231 1.00 97.81 105 VAL A C 1
ATOM 771 O O . VAL A 1 105 ? -1.461 11.548 19.161 1.00 97.81 105 VAL A O 1
ATOM 774 N N . ASP A 1 106 ? -0.230 13.320 18.518 1.00 97.50 106 ASP A N 1
ATOM 775 C CA . ASP A 1 106 ? -1.237 13.881 17.617 1.00 97.50 106 ASP A CA 1
ATOM 776 C C . ASP A 1 106 ? -1.448 12.993 16.381 1.00 97.50 106 ASP A C 1
ATOM 778 O O . ASP A 1 106 ? -2.594 12.704 16.036 1.00 97.50 106 ASP A O 1
ATOM 782 N N . ASP A 1 107 ? -0.373 12.449 15.795 1.00 97.75 107 ASP A N 1
ATOM 783 C CA . ASP A 1 107 ? -0.448 11.492 14.679 1.00 97.75 107 ASP A CA 1
ATOM 784 C C . ASP A 1 107 ? -1.233 10.237 15.087 1.00 97.75 107 ASP A C 1
ATOM 786 O O . ASP A 1 107 ? -2.147 9.793 14.388 1.00 97.75 107 ASP A O 1
ATOM 790 N N . LEU A 1 108 ? -0.922 9.682 16.265 1.00 97.88 108 LEU A N 1
ATOM 791 C CA . LEU A 1 108 ? -1.642 8.533 16.820 1.00 97.88 108 LEU A CA 1
ATOM 792 C C . LEU A 1 108 ? -3.121 8.847 17.058 1.00 97.88 108 LEU A C 1
ATOM 794 O O . LEU A 1 108 ? -3.972 7.980 16.856 1.00 97.88 108 LEU A O 1
ATOM 798 N N . THR A 1 109 ? -3.429 10.062 17.508 1.00 97.69 109 THR A N 1
ATOM 799 C CA . THR A 1 109 ? -4.806 10.502 17.753 1.00 97.69 109 THR A CA 1
ATOM 800 C C . THR A 1 109 ? -5.580 10.593 16.444 1.00 97.69 109 THR A C 1
ATOM 802 O O . THR A 1 109 ? -6.669 10.029 16.353 1.00 97.69 109 THR A O 1
ATOM 805 N N . GLN A 1 110 ? -5.000 11.214 15.416 1.00 96.44 110 GLN A N 1
ATOM 806 C CA . GLN A 1 110 ? -5.614 11.335 14.095 1.00 96.44 110 GLN A CA 1
ATOM 807 C C . GLN A 1 110 ? -5.848 9.966 13.448 1.00 96.44 110 GLN A C 1
ATOM 809 O O . GLN A 1 110 ? -6.951 9.688 12.986 1.00 96.44 110 GLN A O 1
ATOM 814 N N . VAL A 1 111 ? -4.849 9.076 13.470 1.00 97.50 111 VAL A N 1
ATOM 815 C CA . VAL A 1 111 ? -4.994 7.721 12.915 1.00 97.50 111 VAL A CA 1
ATOM 816 C C . VAL A 1 111 ? -6.100 6.953 13.640 1.00 97.50 111 VAL A C 1
ATOM 818 O O . VAL A 1 111 ? -6.938 6.339 12.990 1.00 97.50 111 VAL A O 1
ATOM 821 N N . ARG A 1 112 ? -6.162 7.018 14.977 1.00 97.88 112 ARG A N 1
ATOM 822 C CA . ARG A 1 112 ? -7.201 6.326 15.763 1.00 97.88 112 ARG A CA 1
ATOM 823 C C . ARG A 1 112 ? -8.615 6.844 15.521 1.00 97.88 112 ARG A C 1
ATOM 825 O O . ARG A 1 112 ? -9.545 6.084 15.737 1.00 97.88 112 ARG A O 1
ATOM 832 N N . GLN A 1 113 ? -8.789 8.104 15.125 1.00 96.88 113 GLN A N 1
ATOM 833 C CA . GLN A 1 113 ? -10.114 8.654 14.807 1.00 96.88 113 GLN A CA 1
ATOM 834 C C . GLN A 1 113 ? -10.692 8.101 13.499 1.00 96.88 113 GLN A C 1
ATOM 836 O O . GLN A 1 113 ? -11.901 8.167 13.294 1.00 96.88 113 GLN A O 1
ATOM 841 N N . VAL A 1 114 ? -9.829 7.586 12.624 1.00 95.31 114 VAL A N 1
ATOM 842 C CA . VAL A 1 114 ? -10.172 7.131 11.270 1.00 95.31 114 VAL A CA 1
ATOM 843 C C . VAL A 1 114 ? -10.307 5.598 11.204 1.00 95.31 114 VAL A C 1
ATOM 845 O O . VAL A 1 114 ? -10.885 5.071 10.254 1.00 95.31 114 VAL A O 1
ATOM 848 N N . LEU A 1 115 ? -9.792 4.881 12.213 1.00 94.81 115 LEU A N 1
ATOM 849 C CA . LEU A 1 115 ? -9.964 3.431 12.402 1.00 94.81 115 LEU A CA 1
ATOM 850 C C . LEU A 1 115 ? -11.330 3.098 13.019 1.00 94.81 115 LEU A C 1
ATOM 852 O O . LEU A 1 115 ? -11.946 2.118 12.540 1.00 94.81 115 LEU A O 1
#

pLDDT: mean 96.69, std 2.22, range [86.81, 98.81]